Protein AF-A0AA43DBH4-F1 (afdb_monomer)

Sequence (54 aa):
MATVFWLIILIIDIVVLLDIIRSNKDFEKKILWTIAVILLPVLGPILYYVMGKK

Secondary structure (DSSP, 8-state):
--HHHHHHHHHHHHHHHHHHHHS---HHHHHHHHHHHHH-TTHHHHHIIIII--

Solvent-accessible surface area (backbone atoms only — not comparable to full-atom values): 3117 Å² total; per-residue (Å²): 131,67,65,63,58,55,51,52,42,53,54,49,45,52,53,45,51,52,51,47,69,71,41,94,65,57,70,69,58,40,52,53,51,51,53,41,26,70,77,29,58,72,58,20,50,54,46,34,64,74,68,63,67,118

pLDDT: mean 89.38, std 6.33, range [64.62, 94.69]

Radius of gyration: 11.32 Å; Cα contacts (8 Å, |Δi|>4): 33; chains: 1; bounding box: 31×17×28 Å

Foldseek 3Di:
DCPVVVVVLVVLLVVLLVLLVPDPDDPVLSVVLNVQCVVPSPVSSVCCVPPVND

Structure (mmCIF, N/CA/C/O backbone):
data_AF-A0AA43DBH4-F1
#
_entry.id   AF-A0AA43DBH4-F1
#
loop_
_atom_site.group_PDB
_atom_site.id
_atom_site.type_symbol
_atom_site.label_atom_id
_atom_site.label_alt_id
_atom_site.label_comp_id
_atom_site.label_asym_id
_atom_site.label_entity_id
_atom_site.label_seq_id
_atom_site.pdbx_PDB_ins_code
_atom_site.Cartn_x
_atom_site.Cartn_y
_atom_site.Cartn_z
_atom_site.occupancy
_atom_site.B_iso_or_equiv
_atom_site.auth_seq_id
_atom_site.auth_comp_id
_atom_site.auth_asym_id
_atom_site.auth_atom_id
_atom_site.pdbx_PDB_model_num
ATOM 1 N N . MET A 1 1 ? 16.360 -7.595 -16.407 1.00 64.62 1 MET A N 1
ATOM 2 C CA . MET A 1 1 ? 14.972 -8.016 -16.719 1.00 64.62 1 MET A CA 1
ATOM 3 C C . MET A 1 1 ? 14.012 -7.975 -15.517 1.00 64.62 1 MET A C 1
ATOM 5 O O . MET A 1 1 ? 12.817 -8.002 -15.749 1.00 64.62 1 MET A O 1
ATOM 9 N N . ALA A 1 2 ? 14.466 -7.831 -14.260 1.00 75.00 2 ALA A N 1
ATOM 10 C CA . ALA A 1 2 ? 13.578 -7.791 -13.080 1.00 75.00 2 ALA A CA 1
ATOM 11 C C . ALA A 1 2 ? 13.009 -6.399 -12.712 1.00 75.00 2 ALA A C 1
ATOM 13 O O . ALA A 1 2 ? 12.104 -6.300 -11.892 1.00 75.00 2 ALA A O 1
ATOM 14 N N . THR A 1 3 ? 13.516 -5.314 -13.300 1.00 84.19 3 THR A N 1
ATOM 15 C CA . THR A 1 3 ? 13.134 -3.933 -12.941 1.00 84.19 3 THR A CA 1
ATOM 16 C C . THR A 1 3 ? 11.699 -3.585 -13.325 1.00 84.19 3 THR A C 1
ATOM 18 O O . THR A 1 3 ? 11.016 -2.891 -12.581 1.00 84.19 3 THR A O 1
ATOM 21 N N . VAL A 1 4 ? 11.221 -4.108 -14.456 1.00 88.25 4 VAL A N 1
ATOM 22 C CA . VAL A 1 4 ? 9.854 -3.869 -14.944 1.00 88.25 4 VAL A CA 1
ATOM 23 C C . VAL A 1 4 ? 8.817 -4.446 -13.977 1.00 88.25 4 VAL A C 1
ATOM 25 O O . VAL A 1 4 ? 7.795 -3.816 -13.734 1.00 88.25 4 VAL A O 1
ATOM 28 N N . PHE A 1 5 ? 9.106 -5.600 -13.367 1.00 87.62 5 PHE A N 1
ATOM 29 C CA . PHE A 1 5 ? 8.214 -6.244 -12.400 1.00 87.62 5 PHE A CA 1
ATOM 30 C C . PHE A 1 5 ? 7.998 -5.379 -11.151 1.00 87.62 5 PHE A C 1
ATOM 32 O O . PHE A 1 5 ? 6.861 -5.123 -10.762 1.00 87.62 5 PHE A O 1
ATOM 39 N N . TRP A 1 6 ? 9.080 -4.853 -10.573 1.00 86.75 6 TRP A N 1
ATOM 40 C CA . TRP A 1 6 ? 9.001 -3.941 -9.429 1.00 86.75 6 TRP A CA 1
ATOM 41 C C . TRP A 1 6 ? 8.317 -2.615 -9.773 1.00 86.75 6 TRP A C 1
ATOM 43 O O . TRP A 1 6 ? 7.592 -2.071 -8.944 1.00 86.75 6 TRP A O 1
ATOM 53 N N . LEU A 1 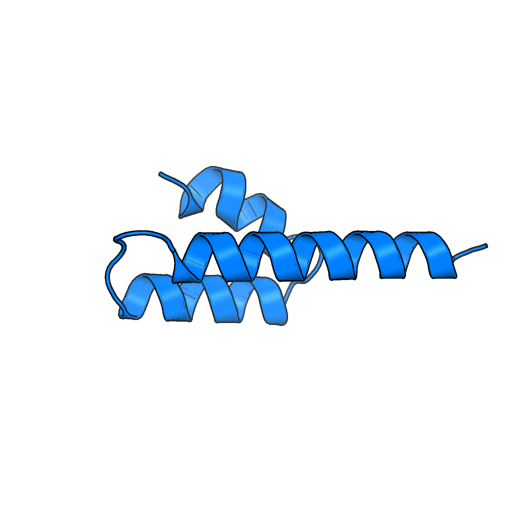7 ? 8.487 -2.121 -11.004 1.00 90.44 7 LEU A N 1
ATOM 54 C CA . LEU A 1 7 ? 7.800 -0.918 -11.473 1.00 90.44 7 LEU A CA 1
ATOM 55 C C . LEU A 1 7 ? 6.278 -1.117 -11.531 1.00 90.44 7 LEU A C 1
ATOM 57 O O . LEU A 1 7 ? 5.525 -0.236 -11.130 1.00 90.44 7 LEU A O 1
ATOM 61 N N . ILE A 1 8 ? 5.829 -2.284 -12.006 1.00 92.25 8 ILE A N 1
ATOM 62 C CA . ILE A 1 8 ? 4.404 -2.634 -12.069 1.00 92.25 8 ILE A CA 1
ATOM 63 C C . ILE A 1 8 ? 3.808 -2.709 -10.661 1.00 92.25 8 ILE A C 1
ATOM 65 O O . ILE A 1 8 ? 2.741 -2.143 -10.434 1.00 92.25 8 ILE A O 1
ATOM 69 N N . ILE A 1 9 ? 4.500 -3.356 -9.717 1.00 91.00 9 ILE A N 1
ATOM 70 C CA . ILE A 1 9 ? 4.055 -3.434 -8.316 1.00 91.00 9 ILE A CA 1
ATOM 71 C C . ILE A 1 9 ? 3.886 -2.031 -7.730 1.00 91.00 9 ILE A C 1
ATOM 73 O O . ILE A 1 9 ? 2.830 -1.718 -7.193 1.00 91.00 9 ILE A O 1
ATOM 77 N N . LEU A 1 10 ? 4.867 -1.151 -7.935 1.00 91.38 10 LEU A N 1
ATOM 78 C CA . LEU A 1 10 ? 4.809 0.221 -7.437 1.00 91.38 10 LEU A CA 1
ATOM 79 C C . LEU A 1 10 ? 3.623 1.013 -8.014 1.00 91.38 10 LEU A C 1
ATOM 81 O O . LEU A 1 10 ? 2.970 1.767 -7.295 1.00 91.38 10 LEU A O 1
ATOM 85 N N . ILE A 1 11 ? 3.302 0.825 -9.299 1.00 94.69 11 ILE A N 1
ATOM 86 C CA . ILE A 1 11 ? 2.114 1.438 -9.913 1.00 94.69 11 ILE A CA 1
ATOM 87 C C . ILE A 1 11 ? 0.833 0.904 -9.257 1.00 94.69 11 ILE A C 1
ATOM 89 O O . ILE A 1 11 ? -0.070 1.685 -8.951 1.00 94.69 11 ILE A O 1
ATOM 93 N N . ILE A 1 12 ? 0.751 -0.409 -9.022 1.00 94.12 12 ILE A N 1
ATOM 94 C CA . ILE A 1 12 ? -0.402 -1.045 -8.371 1.00 94.12 12 ILE A CA 1
ATOM 95 C C . ILE A 1 12 ? -0.5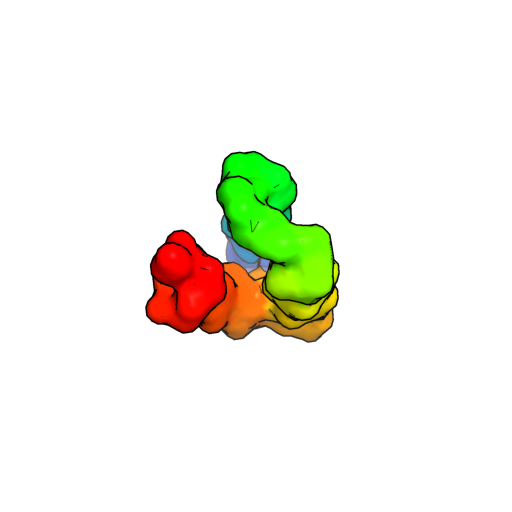85 -0.503 -6.950 1.00 94.12 12 ILE A C 1
ATOM 97 O O . ILE 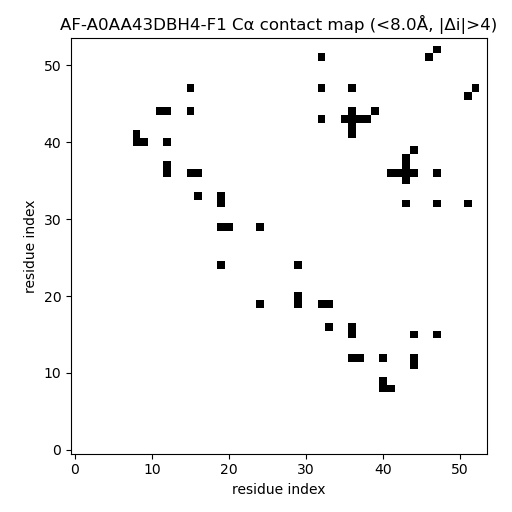A 1 12 ? -1.703 -0.124 -6.596 1.00 94.12 12 ILE A O 1
ATOM 101 N N . ASP A 1 13 ? 0.491 -0.407 -6.169 1.00 91.62 13 ASP A N 1
ATOM 102 C CA . ASP A 1 13 ? 0.455 0.128 -4.807 1.00 91.62 13 ASP A CA 1
ATOM 103 C C . ASP A 1 13 ? -0.107 1.553 -4.785 1.00 91.62 13 ASP A C 1
ATOM 105 O O . ASP A 1 13 ? -1.031 1.844 -4.024 1.00 91.62 13 ASP A O 1
ATOM 109 N N . ILE A 1 14 ? 0.371 2.429 -5.676 1.00 94.31 14 ILE A N 1
ATOM 110 C CA . ILE A 1 14 ? -0.120 3.812 -5.782 1.00 94.31 14 ILE A CA 1
ATOM 111 C C . ILE A 1 14 ? -1.619 3.841 -6.097 1.00 94.31 14 ILE A C 1
ATOM 113 O O . ILE A 1 14 ? -2.373 4.577 -5.460 1.00 94.31 14 ILE A O 1
ATOM 117 N N . VAL A 1 15 ? -2.073 3.038 -7.063 1.00 94.50 15 VAL A N 1
ATOM 118 C CA . VAL A 1 15 ? -3.493 2.976 -7.442 1.00 94.50 15 VAL A CA 1
ATOM 119 C C . VAL A 1 15 ? -4.357 2.513 -6.269 1.00 94.50 15 VAL A C 1
ATOM 121 O O . VAL A 1 15 ? -5.415 3.089 -6.020 1.00 94.50 15 VAL A O 1
ATOM 124 N N . VAL A 1 16 ? -3.905 1.503 -5.527 1.00 94.12 16 VAL A N 1
ATOM 125 C CA . VAL A 1 16 ? -4.614 0.974 -4.356 1.00 94.12 16 VAL A CA 1
ATOM 126 C C . VAL A 1 16 ? -4.682 2.013 -3.240 1.00 94.12 16 VAL A C 1
ATOM 128 O O . VAL A 1 16 ? -5.754 2.232 -2.681 1.00 94.12 16 VAL A O 1
ATOM 131 N N . LEU A 1 1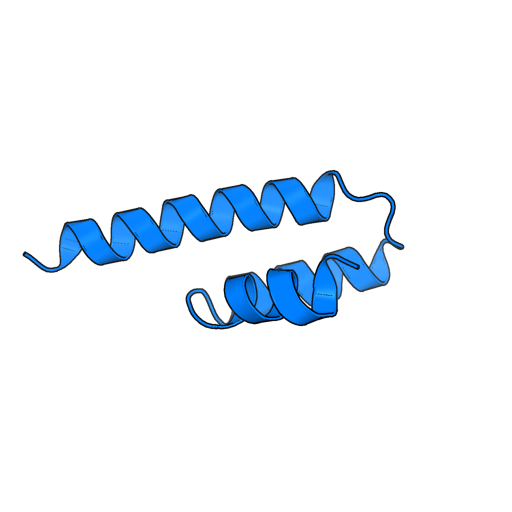7 ? -3.572 2.692 -2.945 1.00 93.19 17 LEU A N 1
ATOM 132 C CA . LEU A 1 17 ? -3.517 3.778 -1.965 1.00 93.19 17 LEU A CA 1
ATOM 133 C C . LEU A 1 17 ? -4.501 4.900 -2.312 1.00 93.19 17 LEU A C 1
ATOM 135 O O . LEU A 1 17 ? -5.245 5.363 -1.446 1.00 93.19 17 LEU A O 1
ATOM 139 N N . LEU A 1 18 ? -4.566 5.296 -3.585 1.00 94.25 18 LEU A N 1
ATOM 140 C CA . LEU A 1 18 ? -5.549 6.274 -4.050 1.00 94.25 18 LEU A CA 1
ATOM 141 C C . LEU A 1 18 ? -6.988 5.769 -3.871 1.00 94.25 18 LEU A C 1
ATOM 143 O O . LEU A 1 18 ? -7.847 6.545 -3.454 1.00 94.25 18 LEU A O 1
ATOM 147 N N . ASP A 1 19 ? -7.261 4.490 -4.137 1.00 93.00 19 ASP A N 1
ATOM 148 C CA . ASP A 1 19 ? -8.589 3.888 -3.946 1.00 93.00 19 ASP A CA 1
ATOM 149 C C . ASP A 1 19 ? -8.986 3.854 -2.455 1.00 93.00 19 ASP A C 1
ATOM 151 O O . ASP A 1 19 ? -10.114 4.198 -2.099 1.00 93.00 19 ASP A O 1
ATOM 155 N N . ILE A 1 20 ? -8.044 3.531 -1.558 1.00 92.38 20 ILE A N 1
ATOM 156 C CA . ILE A 1 20 ? -8.242 3.566 -0.098 1.00 92.38 20 ILE A CA 1
ATOM 157 C C . ILE A 1 20 ? -8.600 4.982 0.356 1.00 92.38 20 ILE A C 1
ATOM 159 O O . ILE A 1 20 ? -9.599 5.176 1.056 1.00 92.38 20 ILE A O 1
ATOM 163 N N . ILE A 1 21 ? -7.814 5.980 -0.059 1.00 90.50 21 ILE A N 1
ATOM 164 C CA . ILE A 1 21 ? -8.009 7.381 0.335 1.00 90.50 21 ILE A CA 1
ATOM 165 C C . ILE A 1 21 ? -9.346 7.910 -0.192 1.00 90.50 21 ILE A C 1
ATOM 167 O O . ILE A 1 21 ? -10.067 8.575 0.555 1.00 90.50 21 ILE A O 1
ATOM 171 N N . ARG A 1 22 ? -9.706 7.579 -1.440 1.00 90.44 22 ARG A N 1
ATOM 172 C CA . ARG A 1 22 ? -10.966 8.002 -2.077 1.00 90.44 22 ARG A CA 1
ATOM 173 C C . ARG A 1 22 ? -12.197 7.249 -1.574 1.00 90.44 22 ARG A C 1
ATOM 175 O O . ARG A 1 22 ? -13.307 7.733 -1.770 1.00 90.44 22 ARG A O 1
ATOM 182 N N . SER A 1 23 ? -12.035 6.092 -0.935 1.00 87.75 23 SER A N 1
ATOM 183 C CA . SER A 1 23 ? -13.167 5.343 -0.383 1.00 87.75 23 SER A CA 1
ATOM 184 C C . SER A 1 23 ? -13.876 6.119 0.740 1.00 87.75 23 SER A C 1
ATOM 186 O O . SER A 1 23 ? -13.244 6.857 1.492 1.00 87.75 23 SER A O 1
ATOM 188 N N . ASN A 1 24 ? -15.185 5.923 0.913 1.00 85.00 24 ASN A N 1
ATOM 189 C CA . ASN A 1 24 ? -15.961 6.495 2.031 1.00 85.00 24 ASN A CA 1
ATOM 190 C C . ASN A 1 24 ? -15.822 5.688 3.342 1.00 85.00 24 ASN A C 1
ATOM 192 O O . ASN A 1 24 ? -16.673 5.772 4.220 1.00 85.00 24 ASN A O 1
ATOM 196 N N . LYS A 1 25 ? -14.771 4.868 3.473 1.00 84.62 25 LYS A N 1
ATOM 197 C CA . LYS A 1 25 ? -14.539 4.036 4.663 1.00 84.62 25 LYS A CA 1
ATOM 198 C C . LYS A 1 25 ? -14.109 4.878 5.857 1.00 84.62 25 LYS A C 1
ATOM 200 O O . LYS A 1 25 ? -13.446 5.904 5.690 1.00 84.62 25 LYS A O 1
ATOM 205 N N . ASP A 1 26 ? -14.415 4.371 7.049 1.00 91.00 26 ASP A N 1
ATOM 206 C CA . ASP A 1 26 ? -13.934 4.923 8.314 1.00 91.00 26 ASP A CA 1
ATOM 207 C C . ASP A 1 26 ? -12.411 5.107 8.290 1.00 91.00 26 ASP A C 1
ATOM 209 O O . ASP A 1 26 ? -11.672 4.296 7.718 1.00 91.00 26 ASP A O 1
ATOM 213 N N . PHE A 1 27 ? -11.936 6.165 8.944 1.00 88.62 27 PHE A N 1
ATOM 214 C CA . PHE A 1 27 ? -10.519 6.527 8.970 1.00 88.62 27 PHE A CA 1
ATOM 215 C C . PHE A 1 27 ? -9.624 5.387 9.490 1.00 88.62 27 PHE A C 1
ATOM 217 O O . PHE A 1 27 ? -8.566 5.118 8.920 1.00 88.62 27 PHE A O 1
ATOM 224 N N . GLU A 1 28 ? -10.091 4.640 10.494 1.00 91.62 28 GLU A N 1
ATOM 225 C CA . GLU A 1 28 ? -9.395 3.472 11.049 1.00 91.62 28 GLU A CA 1
ATOM 226 C C . GLU A 1 28 ? -9.166 2.371 10.004 1.00 91.62 28 GLU A C 1
ATOM 228 O O . GLU A 1 28 ? -8.063 1.836 9.882 1.00 91.62 28 GLU A O 1
ATOM 233 N N . LYS A 1 29 ? -10.182 2.071 9.182 1.00 90.69 29 LYS A N 1
ATOM 234 C CA . LYS A 1 29 ? -10.077 1.066 8.113 1.00 90.69 29 LYS A CA 1
ATOM 235 C C . LYS A 1 29 ? -9.119 1.515 7.018 1.00 90.69 29 LYS A C 1
ATOM 237 O O . LYS A 1 29 ? -8.385 0.687 6.482 1.00 90.69 29 LYS A O 1
ATOM 242 N N . LYS A 1 30 ? -9.102 2.812 6.688 1.00 92.38 30 LYS A N 1
ATOM 243 C CA . LYS A 1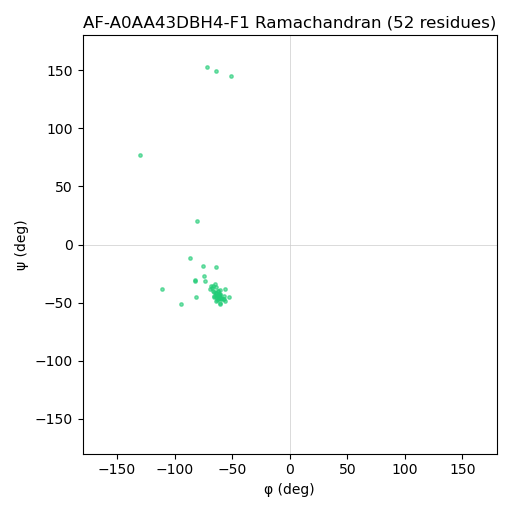 30 ? -8.142 3.361 5.719 1.00 92.38 30 LYS A CA 1
ATOM 244 C C . LYS A 1 30 ? -6.707 3.181 6.198 1.00 92.38 30 LYS A C 1
ATOM 246 O O . LYS A 1 30 ? -5.866 2.745 5.419 1.00 92.38 30 LYS A O 1
ATOM 251 N N . ILE A 1 31 ? -6.439 3.467 7.471 1.00 93.88 31 ILE A N 1
ATOM 252 C CA . ILE A 1 31 ? -5.112 3.279 8.067 1.00 93.88 31 ILE A CA 1
ATOM 253 C C . ILE A 1 31 ? -4.705 1.805 8.031 1.00 93.88 31 ILE A C 1
ATOM 255 O O . ILE A 1 31 ? -3.605 1.496 7.580 1.00 93.88 31 ILE A O 1
ATOM 259 N N . LEU A 1 32 ? -5.598 0.899 8.437 1.00 94.06 32 LEU A N 1
ATOM 260 C CA . LEU A 1 32 ? -5.339 -0.543 8.417 1.00 94.06 32 LEU A CA 1
ATOM 261 C C . LEU A 1 32 ? -4.943 -1.038 7.019 1.00 94.06 32 LEU A C 1
ATOM 263 O O . LEU A 1 32 ? -3.927 -1.716 6.867 1.00 94.06 32 LEU A O 1
ATOM 267 N N . TRP A 1 33 ? -5.710 -0.660 5.992 1.00 93.12 33 TRP A N 1
ATOM 268 C CA . TRP A 1 33 ? -5.431 -1.070 4.614 1.00 93.12 33 TRP A CA 1
ATOM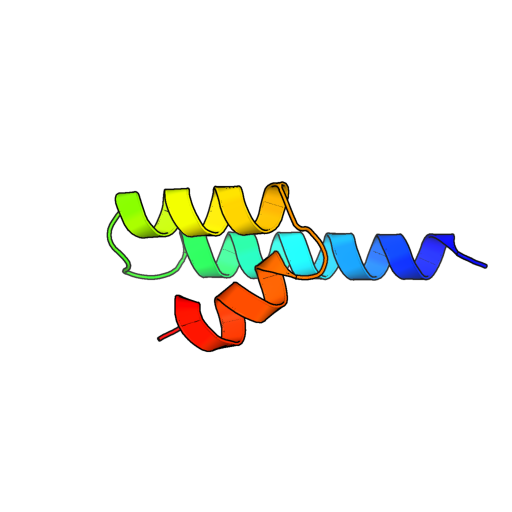 269 C C . TRP A 1 33 ? -4.174 -0.422 4.038 1.00 93.12 33 TRP A C 1
ATOM 271 O O . TRP A 1 33 ? -3.405 -1.103 3.365 1.00 93.12 33 TRP A O 1
ATOM 281 N N . THR A 1 34 ? -3.916 0.849 4.343 1.00 93.56 34 THR A N 1
ATOM 282 C CA . THR A 1 34 ? -2.673 1.525 3.951 1.00 93.56 34 THR A CA 1
ATOM 283 C C . THR A 1 34 ? -1.450 0.829 4.547 1.00 93.56 34 THR A C 1
ATOM 285 O O . THR A 1 34 ? -0.494 0.557 3.825 1.00 93.56 34 THR A O 1
ATOM 288 N N . ILE A 1 35 ? -1.483 0.486 5.840 1.00 93.75 35 ILE A N 1
ATOM 289 C CA . ILE A 1 35 ? -0.386 -0.237 6.499 1.00 93.75 35 ILE A CA 1
ATOM 290 C C . ILE A 1 35 ? -0.198 -1.615 5.860 1.00 93.75 35 ILE A C 1
ATOM 292 O O . ILE A 1 35 ? 0.932 -1.994 5.564 1.00 93.75 35 ILE A O 1
ATOM 296 N N . ALA A 1 36 ? -1.285 -2.348 5.598 1.00 93.81 36 ALA A N 1
ATOM 297 C CA . ALA A 1 36 ? -1.213 -3.664 4.968 1.00 93.81 36 ALA A CA 1
ATOM 298 C C . ALA A 1 36 ? -0.579 -3.615 3.567 1.00 93.81 36 ALA A C 1
ATOM 300 O O . ALA A 1 36 ? 0.251 -4.462 3.251 1.00 93.81 36 ALA A O 1
ATOM 301 N N . VAL A 1 37 ? -0.932 -2.621 2.745 1.00 93.50 37 VAL A N 1
ATOM 302 C CA . VAL A 1 37 ? -0.371 -2.425 1.395 1.00 93.50 37 VAL A CA 1
ATOM 303 C C . VAL A 1 37 ? 1.113 -2.067 1.455 1.00 93.50 37 VAL A C 1
ATOM 305 O O . VAL A 1 37 ? 1.910 -2.673 0.752 1.00 93.50 37 VAL A O 1
ATOM 308 N N . ILE A 1 38 ? 1.510 -1.159 2.350 1.00 90.50 38 ILE A N 1
ATOM 309 C CA . ILE A 1 38 ? 2.916 -0.750 2.496 1.00 90.50 38 ILE A CA 1
ATOM 310 C C . ILE A 1 38 ? 3.791 -1.895 3.029 1.00 90.50 38 ILE A C 1
ATOM 312 O O . ILE A 1 38 ? 4.923 -2.067 2.582 1.00 90.50 38 ILE A O 1
ATOM 316 N N . LEU A 1 39 ? 3.284 -2.679 3.985 1.00 92.94 39 LEU A N 1
ATOM 317 C CA . LEU A 1 39 ? 4.030 -3.791 4.582 1.00 92.94 39 LEU A CA 1
ATOM 318 C C . LEU A 1 39 ? 4.138 -4.990 3.625 1.00 92.94 39 LEU A C 1
ATOM 320 O O . LEU A 1 39 ? 5.111 -5.741 3.666 1.00 92.94 39 LEU A O 1
ATOM 324 N N . LEU A 1 40 ? 3.124 -5.184 2.780 1.00 93.88 40 LEU A N 1
ATOM 325 C CA . LEU A 1 40 ? 2.994 -6.308 1.859 1.00 93.88 40 LEU A CA 1
ATOM 326 C C . LEU A 1 40 ? 2.673 -5.777 0.447 1.00 93.88 40 LEU A C 1
ATOM 328 O O . LEU A 1 40 ? 1.538 -5.907 0.005 1.00 93.88 40 LEU A O 1
ATOM 332 N N . PRO A 1 41 ? 3.642 -5.247 -0.314 1.00 85.44 41 PRO A N 1
ATOM 333 C CA . PRO A 1 41 ? 3.379 -4.586 -1.605 1.00 85.44 41 PRO A CA 1
ATOM 334 C C . PRO A 1 41 ? 2.803 -5.519 -2.686 1.00 85.44 41 PRO A C 1
ATOM 336 O O . PRO A 1 41 ? 2.181 -5.092 -3.649 1.00 85.44 41 PRO A O 1
ATOM 339 N N . VAL A 1 42 ? 2.966 -6.837 -2.535 1.00 89.81 42 VAL A N 1
ATOM 340 C CA . VAL A 1 42 ? 2.352 -7.815 -3.452 1.00 89.81 42 VAL A CA 1
ATOM 341 C C . VAL A 1 42 ? 1.011 -8.315 -2.916 1.00 89.81 42 VAL A C 1
ATOM 343 O O . VAL A 1 42 ? 0.008 -8.301 -3.625 1.00 89.81 42 VAL A O 1
ATOM 346 N N . LEU A 1 43 ? 0.970 -8.766 -1.658 1.00 92.19 43 LEU A N 1
ATOM 347 C CA . LEU A 1 43 ? -0.229 -9.387 -1.079 1.00 92.19 43 LEU A CA 1
ATOM 348 C C . LEU A 1 43 ? -1.253 -8.362 -0.576 1.00 92.19 43 LEU A C 1
ATOM 350 O O . LEU A 1 43 ? -2.451 -8.617 -0.633 1.00 92.19 43 LEU A O 1
ATOM 354 N N . GLY A 1 44 ? -0.808 -7.205 -0.104 1.00 92.75 44 GLY A N 1
ATOM 355 C CA . GLY A 1 44 ? -1.630 -6.128 0.440 1.00 92.75 44 GLY A CA 1
ATOM 356 C C . GLY A 1 44 ? -2.634 -5.575 -0.572 1.00 92.75 44 GLY A C 1
ATOM 357 O O . GLY A 1 44 ? -3.828 -5.583 -0.263 1.00 92.75 44 GLY A O 1
ATOM 358 N N . PRO A 1 45 ? -2.221 -5.191 -1.798 1.00 93.00 45 PRO A N 1
ATOM 359 C CA . PRO A 1 45 ? -3.143 -4.852 -2.882 1.00 93.00 45 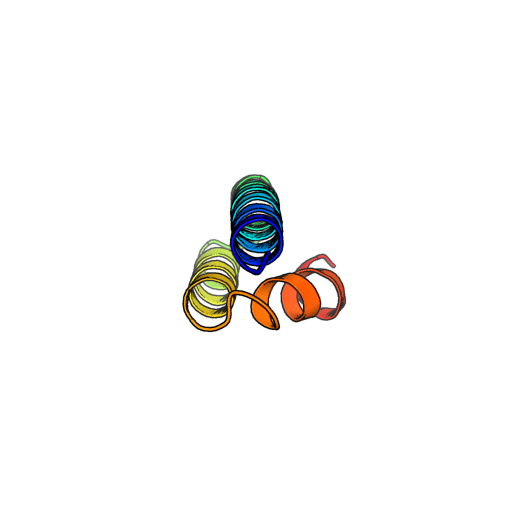PRO A CA 1
ATOM 360 C C . PRO A 1 45 ? -4.191 -5.929 -3.159 1.00 93.00 45 PRO A C 1
ATOM 362 O O . PRO A 1 45 ? -5.377 -5.629 -3.290 1.00 93.00 45 PRO A O 1
ATOM 365 N N . ILE A 1 46 ? -3.770 -7.195 -3.207 1.00 91.94 46 ILE A N 1
ATOM 366 C CA . ILE A 1 46 ? -4.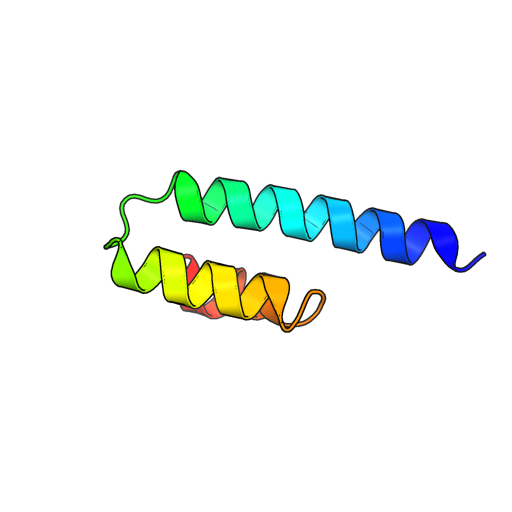656 -8.332 -3.484 1.00 91.94 46 ILE A CA 1
ATOM 367 C C . ILE A 1 46 ? -5.700 -8.470 -2.368 1.00 91.94 46 ILE A C 1
ATOM 369 O O . ILE A 1 46 ? -6.898 -8.544 -2.643 1.00 91.94 46 ILE A O 1
ATOM 373 N N . LEU A 1 47 ? -5.267 -8.441 -1.106 1.00 91.88 47 LEU A N 1
ATOM 374 C CA . LEU A 1 47 ? -6.152 -8.510 0.058 1.00 91.88 47 LEU A CA 1
ATOM 375 C C . LEU A 1 47 ? -7.110 -7.317 0.114 1.00 91.88 47 LEU A C 1
ATOM 377 O O . LEU A 1 47 ? -8.296 -7.500 0.396 1.00 91.88 47 LEU A O 1
ATOM 381 N N . TYR A 1 48 ? -6.631 -6.112 -0.210 1.00 91.81 48 TYR A N 1
ATOM 382 C CA . TYR A 1 48 ? -7.481 -4.932 -0.299 1.00 91.81 48 TYR A CA 1
ATOM 383 C C . TYR A 1 48 ? -8.572 -5.125 -1.352 1.00 91.81 48 TYR A C 1
ATOM 385 O O . TYR A 1 48 ? -9.737 -4.892 -1.061 1.00 91.81 48 TYR A O 1
ATOM 393 N N . TYR A 1 49 ? -8.251 -5.614 -2.548 1.00 87.25 49 TYR A N 1
ATOM 394 C CA . TYR A 1 49 ? -9.263 -5.830 -3.585 1.00 87.25 49 TYR A CA 1
ATOM 395 C C . TYR A 1 49 ? -10.281 -6.926 -3.236 1.00 87.25 49 TYR A C 1
ATOM 397 O O . TYR A 1 49 ? -11.458 -6.782 -3.566 1.00 87.25 49 TYR A O 1
ATOM 405 N N . VAL A 1 50 ? -9.859 -7.997 -2.557 1.00 87.50 50 VAL A N 1
ATOM 406 C CA . VAL A 1 50 ? -10.729 -9.144 -2.227 1.00 87.50 50 VAL A CA 1
ATOM 407 C C . VAL A 1 50 ? -11.596 -8.886 -0.992 1.00 87.50 50 VAL A C 1
ATOM 409 O O . VAL A 1 50 ? -12.791 -9.189 -0.992 1.00 87.50 50 VAL A O 1
ATOM 412 N N . MET A 1 51 ? -11.001 -8.347 0.070 1.00 86.94 51 MET A N 1
ATOM 413 C CA . MET A 1 51 ? -11.645 -8.199 1.380 1.00 86.94 51 MET A CA 1
ATOM 414 C C . MET A 1 51 ? -11.917 -6.739 1.716 1.00 86.94 51 MET A C 1
ATOM 416 O O . MET A 1 51 ? -12.943 -6.419 2.309 1.00 86.94 51 MET A O 1
ATOM 420 N N . GLY A 1 52 ? -10.988 -5.860 1.348 1.00 79.69 52 GLY A N 1
ATOM 421 C CA . GLY A 1 52 ? -11.000 -4.464 1.747 1.00 79.69 52 GLY A CA 1
ATOM 422 C C . GLY A 1 52 ? -11.896 -3.565 0.923 1.00 79.69 52 GLY A C 1
ATOM 423 O O . GLY A 1 52 ? -12.362 -2.588 1.481 1.00 79.69 52 GLY A O 1
ATOM 424 N N . LYS A 1 53 ? -12.116 -3.841 -0.368 1.00 77.00 53 LYS A N 1
ATO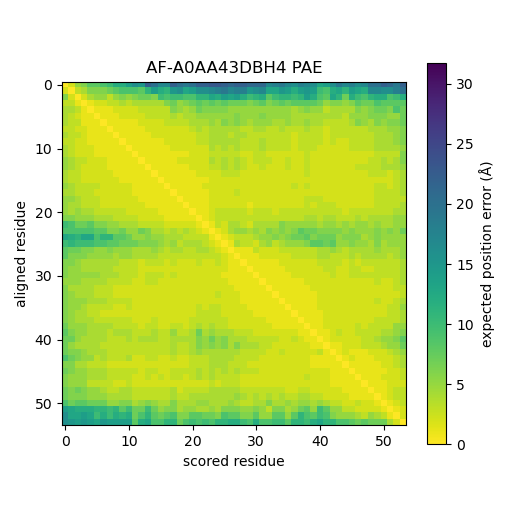M 425 C CA . LYS A 1 53 ? -12.787 -2.952 -1.331 1.00 77.00 53 LYS A CA 1
ATOM 426 C C . LYS A 1 53 ? -14.302 -2.877 -1.132 1.00 77.00 53 LYS A C 1
ATOM 428 O O . LYS A 1 53 ? -14.862 -1.839 -1.476 1.00 77.00 53 LYS A O 1
ATOM 433 N N . LYS A 1 54 ? -14.913 -3.930 -0.581 1.00 66.12 54 LYS A N 1
ATOM 434 C CA . LYS A 1 54 ? -16.329 -3.949 -0.178 1.00 66.12 54 LYS A CA 1
ATOM 435 C C . LYS A 1 54 ? -16.631 -2.838 0.830 1.00 66.12 54 LYS A C 1
ATOM 437 O O . LYS A 1 54 ? -17.776 -2.353 0.788 1.00 66.12 54 LYS A O 1
#

Mean predicted aligned error: 3.82 Å